Protein AF-W2IAN7-F1 (afdb_monomer)

Mean predicted aligned error: 10.85 Å

Sequence (87 aa):
MDLEGLWDATVGEGGVRTASLRVTRMNRDLWRLNTLRYHAMIVNEELRGLDGPTYPYALWNGLFAVPELVLHDRQDEYGWYAYVLSS

Radius of gyration: 19.04 Å; Cα contacts (8 Å, |Δi|>4): 30; chains: 1; bounding box: 52×19×48 Å

Organism: Phytophthora nicotianae (NCBI:txid4792)

Solvent-accessible surface area (backbone atoms only — not comparable to full-atom values): 4962 Å² total; per-residue (Å²): 135,66,67,65,64,52,49,52,74,73,41,39,79,67,36,53,54,51,49,51,52,51,53,52,49,53,52,52,51,50,51,53,52,35,51,53,54,51,48,53,51,70,70,30,64,71,52,68,66,38,68,76,69,52,30,63,51,51,54,57,51,44,68,62,49,41,53,54,53,57,46,60,79,33,40,87,72,47,48,58,54,54,52,64,75,74,106

Structure (mmCIF, N/CA/C/O backbone):
data_AF-W2IAN7-F1
#
_entry.id   AF-W2IAN7-F1
#
loop_
_atom_site.group_PDB
_atom_site.id
_atom_site.type_symbol
_atom_site.label_atom_id
_atom_site.label_alt_id
_atom_site.label_comp_id
_atom_site.label_asym_id
_atom_site.label_entity_id
_atom_site.label_seq_id
_atom_site.pdbx_PDB_ins_code
_atom_site.Cartn_x
_atom_site.Cartn_y
_atom_site.Cartn_z
_atom_site.occupancy
_atom_site.B_iso_or_equiv
_atom_site.auth_seq_id
_atom_site.auth_comp_id
_atom_site.auth_asym_id
_atom_site.auth_atom_id
_atom_site.pdbx_PDB_model_num
ATOM 1 N N . MET A 1 1 ? 41.234 1.407 -19.847 1.00 47.25 1 MET A N 1
ATOM 2 C CA . MET A 1 1 ? 39.932 0.983 -20.393 1.00 47.25 1 MET A CA 1
ATOM 3 C C . MET A 1 1 ? 38.973 2.103 -20.062 1.00 47.25 1 MET A C 1
ATOM 5 O O . MET A 1 1 ? 38.865 2.435 -18.891 1.00 47.25 1 MET A O 1
ATOM 9 N N . ASP A 1 2 ? 38.455 2.774 -21.084 1.00 51.91 2 ASP A N 1
ATOM 10 C CA . ASP A 1 2 ? 37.604 3.953 -20.932 1.00 51.91 2 ASP A CA 1
ATOM 11 C C . ASP A 1 2 ? 36.159 3.506 -20.670 1.00 51.91 2 ASP A C 1
ATOM 13 O O . ASP A 1 2 ? 35.594 2.746 -21.458 1.00 51.91 2 ASP A O 1
ATOM 17 N N . LEU A 1 3 ? 35.614 3.884 -19.513 1.00 49.38 3 LEU A N 1
ATOM 18 C CA . LEU A 1 3 ? 34.286 3.453 -19.057 1.00 49.38 3 LEU A CA 1
ATOM 19 C C . LEU A 1 3 ? 33.166 4.197 -19.797 1.00 49.38 3 LEU A C 1
ATOM 21 O O . LEU A 1 3 ? 32.101 3.621 -20.014 1.00 49.38 3 LEU A O 1
ATOM 25 N N . GLU A 1 4 ? 33.441 5.419 -20.255 1.00 50.22 4 GLU A N 1
ATOM 26 C CA . GLU A 1 4 ? 32.535 6.232 -21.075 1.00 50.22 4 GLU A CA 1
ATOM 27 C C . GLU A 1 4 ? 32.305 5.573 -22.443 1.00 50.22 4 GLU A C 1
ATOM 29 O O . GLU A 1 4 ? 31.163 5.351 -22.846 1.00 50.22 4 GLU A O 1
ATOM 34 N N . GLY A 1 5 ? 33.376 5.120 -23.110 1.00 52.31 5 GLY A N 1
ATOM 35 C CA . GLY A 1 5 ? 33.271 4.403 -24.384 1.00 52.31 5 GLY A CA 1
ATOM 36 C C . GLY A 1 5 ? 32.531 3.056 -24.313 1.00 52.31 5 GLY A C 1
ATOM 37 O O . GLY A 1 5 ? 31.920 2.643 -25.298 1.00 52.31 5 GLY A O 1
ATOM 38 N N . LEU A 1 6 ? 32.541 2.368 -23.161 1.00 49.81 6 LEU A N 1
ATOM 39 C CA . LEU A 1 6 ? 31.762 1.136 -22.954 1.00 49.81 6 LEU A CA 1
ATOM 40 C C . LEU A 1 6 ? 30.271 1.448 -22.739 1.00 49.81 6 LEU A C 1
ATOM 42 O O . LEU A 1 6 ? 29.408 0.727 -23.242 1.00 49.81 6 LEU A O 1
ATOM 46 N N . TRP A 1 7 ? 29.966 2.523 -22.014 1.00 55.94 7 TRP A N 1
ATOM 47 C CA . TRP A 1 7 ? 28.603 2.974 -21.738 1.00 55.94 7 TRP A CA 1
ATOM 48 C C . TRP A 1 7 ? 27.886 3.452 -23.009 1.00 55.94 7 TRP A C 1
ATOM 50 O O . TRP A 1 7 ? 26.775 2.996 -23.302 1.00 55.94 7 TRP A O 1
ATOM 60 N N . ASP A 1 8 ? 28.562 4.260 -23.831 1.00 54.94 8 ASP A N 1
ATOM 61 C CA . ASP A 1 8 ? 28.034 4.735 -25.116 1.00 54.94 8 ASP A CA 1
ATOM 62 C C . ASP A 1 8 ? 27.806 3.591 -26.116 1.00 54.94 8 ASP A C 1
ATOM 64 O O . ASP A 1 8 ? 26.782 3.562 -26.801 1.00 54.94 8 ASP A O 1
ATOM 68 N N . ALA A 1 9 ? 28.705 2.599 -26.153 1.00 56.81 9 ALA A N 1
ATOM 69 C CA . ALA A 1 9 ? 28.581 1.432 -27.030 1.00 56.81 9 ALA A CA 1
ATOM 70 C C . ALA A 1 9 ? 27.449 0.470 -26.626 1.00 56.81 9 ALA A C 1
ATOM 72 O O . ALA A 1 9 ? 26.960 -0.289 -27.465 1.00 56.81 9 ALA A O 1
ATOM 73 N N . THR A 1 10 ? 27.036 0.483 -25.355 1.00 54.34 10 THR A N 1
ATOM 74 C CA . THR A 1 10 ? 26.052 -0.474 -24.820 1.00 54.34 10 THR A CA 1
ATOM 75 C C . THR A 1 10 ? 24.645 0.118 -24.736 1.00 54.34 10 THR A C 1
ATOM 77 O O . THR A 1 10 ? 23.665 -0.624 -24.817 1.00 54.34 10 THR A O 1
ATOM 80 N N . VAL A 1 11 ? 24.517 1.439 -24.568 1.00 57.88 11 VAL A N 1
ATOM 81 C CA . VAL A 1 11 ? 23.240 2.058 -24.184 1.00 57.88 11 VAL A CA 1
ATOM 82 C C . VAL A 1 11 ? 22.797 3.147 -25.168 1.00 57.88 11 VAL A C 1
ATOM 84 O O . VAL A 1 11 ? 21.637 3.138 -25.581 1.00 57.88 11 VAL A O 1
ATOM 87 N N . GLY A 1 12 ? 23.683 4.052 -25.599 1.00 56.25 12 GLY A N 1
ATOM 88 C CA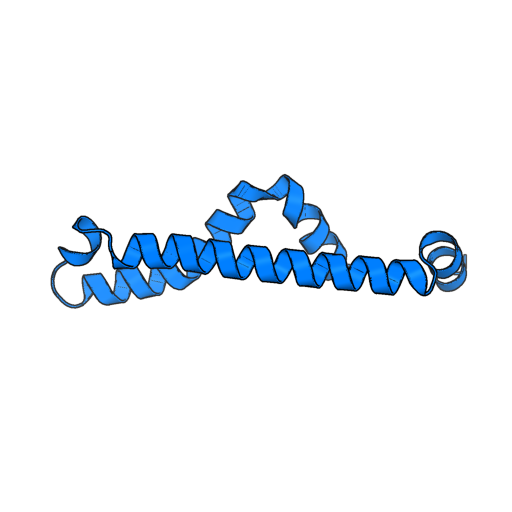 . GLY A 1 12 ? 23.331 5.231 -26.407 1.00 56.25 12 GLY A CA 1
ATOM 89 C C . GLY A 1 12 ? 22.249 6.135 -25.772 1.00 56.25 12 GLY A C 1
ATOM 90 O O . GLY A 1 12 ? 21.533 5.749 -24.843 1.00 56.25 12 GLY A O 1
ATOM 91 N N . GLU A 1 13 ? 22.047 7.352 -26.290 1.00 56.19 13 GLU A N 1
ATOM 92 C CA . GLU A 1 13 ? 20.986 8.259 -25.790 1.00 56.19 13 GLU A CA 1
ATOM 93 C C . GLU A 1 13 ? 19.582 7.613 -25.810 1.00 56.19 13 GLU A C 1
ATOM 95 O O . GLU A 1 13 ? 18.723 7.896 -24.966 1.00 56.19 13 GLU A O 1
ATOM 100 N N . GLY A 1 14 ? 19.353 6.692 -26.753 1.00 59.50 14 GLY A N 1
ATOM 101 C CA . GLY A 1 14 ? 18.139 5.882 -26.828 1.00 59.50 14 GLY A CA 1
ATOM 102 C C . GLY A 1 14 ? 17.971 4.944 -25.631 1.00 59.50 14 GLY A C 1
ATOM 103 O O . GLY A 1 14 ? 16.880 4.866 -25.062 1.00 59.50 14 GLY A O 1
ATOM 104 N N . GLY A 1 15 ? 19.027 4.263 -25.188 1.00 57.16 15 GLY A N 1
ATOM 105 C CA . GLY A 1 15 ? 18.965 3.344 -24.053 1.00 57.16 15 GLY A CA 1
ATOM 106 C C . GLY A 1 15 ? 18.788 4.058 -22.715 1.00 57.16 15 GLY A C 1
ATOM 107 O O . GLY A 1 15 ? 18.050 3.552 -21.873 1.00 57.16 15 GLY A O 1
ATOM 108 N N . VAL A 1 16 ? 19.325 5.272 -22.543 1.00 59.62 16 VAL A N 1
ATOM 109 C CA . VAL A 1 16 ? 19.099 6.088 -21.331 1.00 59.62 16 VAL A CA 1
ATOM 110 C C . VAL A 1 16 ? 17.626 6.482 -21.205 1.00 59.62 16 VAL A C 1
ATOM 112 O O . VAL A 1 16 ? 17.022 6.334 -20.139 1.00 59.62 16 VAL A O 1
ATOM 115 N N . ARG A 1 17 ? 16.991 6.911 -22.306 1.00 61.91 17 ARG A N 1
ATOM 116 C CA . ARG A 1 17 ? 15.544 7.205 -22.323 1.00 61.91 17 ARG A CA 1
ATOM 117 C C . ARG A 1 17 ? 14.713 5.953 -22.056 1.00 61.91 17 ARG A C 1
ATOM 119 O O . ARG A 1 17 ? 13.715 6.022 -21.342 1.00 61.91 17 ARG A O 1
ATOM 126 N N . THR A 1 18 ? 15.141 4.808 -22.577 1.00 68.31 18 THR A N 1
ATOM 127 C CA . THR A 1 18 ? 14.443 3.528 -22.389 1.00 68.31 18 THR A CA 1
ATOM 128 C C . THR A 1 18 ? 14.555 3.037 -20.940 1.00 68.31 18 THR A C 1
ATOM 130 O O . THR A 1 18 ? 13.555 2.624 -20.351 1.00 68.31 18 THR A O 1
ATOM 133 N N . ALA A 1 19 ? 15.735 3.159 -20.325 1.00 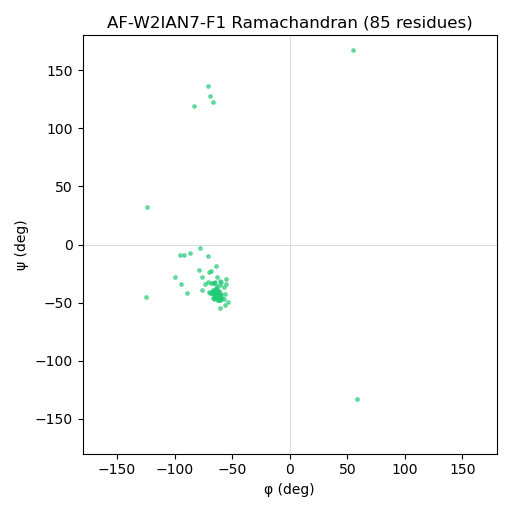66.50 19 ALA A N 1
ATOM 134 C CA . ALA A 1 19 ? 15.967 2.862 -18.914 1.00 66.50 19 ALA A CA 1
ATOM 135 C C . ALA A 1 19 ? 15.168 3.802 -17.996 1.00 66.50 19 ALA A C 1
ATOM 137 O O . ALA A 1 19 ? 14.480 3.334 -17.092 1.00 66.50 19 ALA A O 1
ATOM 138 N N . SER A 1 20 ? 15.163 5.108 -18.275 1.00 74.06 20 SER A N 1
ATOM 139 C CA . SER A 1 20 ? 14.382 6.101 -17.524 1.00 74.06 20 SER A CA 1
ATOM 140 C C . SER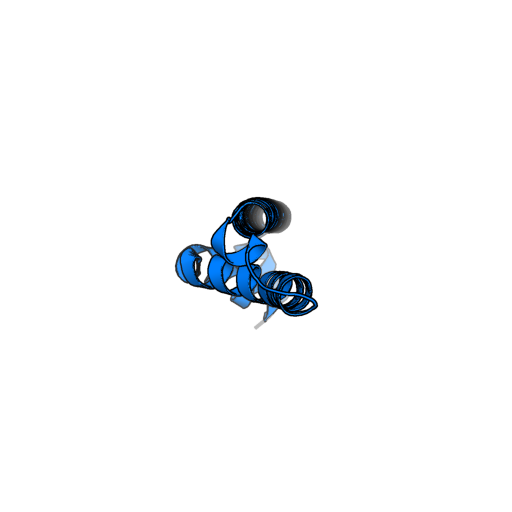 A 1 20 ? 12.868 5.842 -17.593 1.00 74.06 20 SER A C 1
ATOM 142 O O . SER A 1 20 ? 12.169 5.877 -16.574 1.00 74.06 20 SER A O 1
ATOM 144 N N . LEU A 1 21 ? 12.342 5.488 -18.772 1.00 77.44 21 LEU A N 1
ATOM 145 C CA . LEU A 1 21 ? 10.938 5.095 -18.934 1.00 77.44 21 LEU A CA 1
ATOM 146 C C . LEU A 1 21 ? 10.610 3.803 -18.178 1.00 77.44 21 LEU A C 1
ATOM 148 O O . LEU A 1 21 ? 9.547 3.707 -17.560 1.00 77.44 21 LEU A O 1
ATOM 152 N N . ARG A 1 22 ? 11.524 2.827 -18.188 1.00 75.69 22 ARG A N 1
ATOM 153 C CA . ARG A 1 22 ? 11.379 1.579 -17.430 1.00 75.69 22 ARG A CA 1
ATOM 154 C C . ARG A 1 22 ? 11.326 1.852 -15.927 1.00 75.69 22 ARG A C 1
ATOM 156 O O . ARG A 1 22 ? 10.391 1.404 -15.273 1.00 75.69 22 ARG A O 1
ATOM 163 N N . VAL A 1 23 ? 12.249 2.658 -15.410 1.00 75.44 23 VAL A N 1
ATOM 164 C CA . VAL A 1 23 ? 12.295 3.095 -14.005 1.00 75.44 23 VAL A CA 1
ATOM 165 C C . VAL A 1 23 ? 11.009 3.830 -13.611 1.00 75.44 23 VAL A C 1
ATOM 167 O O . VAL A 1 23 ? 10.391 3.517 -12.595 1.00 75.44 23 VAL A O 1
ATOM 170 N N . THR A 1 24 ? 10.542 4.755 -14.453 1.00 78.44 24 THR A N 1
ATOM 171 C CA . THR A 1 24 ? 9.296 5.505 -14.223 1.00 78.44 24 THR A CA 1
ATOM 172 C C . THR A 1 24 ? 8.076 4.585 -14.168 1.00 78.44 24 THR A C 1
ATOM 174 O O . THR A 1 24 ? 7.197 4.759 -13.321 1.00 78.44 24 THR A O 1
ATOM 177 N N . ARG A 1 25 ? 8.017 3.586 -15.055 1.00 82.19 25 ARG A N 1
ATOM 178 C CA . ARG A 1 25 ? 6.947 2.584 -15.069 1.00 82.19 25 ARG A CA 1
ATOM 179 C C . ARG A 1 25 ? 6.979 1.714 -13.813 1.00 82.19 25 ARG A C 1
ATOM 181 O O . ARG A 1 25 ? 5.948 1.557 -13.171 1.00 82.19 25 ARG A O 1
ATOM 188 N N . MET A 1 26 ? 8.157 1.232 -13.430 1.00 79.75 26 MET A N 1
ATOM 189 C CA . MET A 1 26 ? 8.351 0.417 -12.230 1.00 79.75 26 MET A CA 1
ATOM 190 C C . MET A 1 26 ? 7.979 1.183 -10.954 1.00 79.75 26 MET A C 1
ATOM 192 O O . MET A 1 26 ? 7.297 0.629 -10.095 1.00 79.75 26 MET A O 1
ATOM 196 N N . ASN A 1 27 ? 8.323 2.469 -10.849 1.00 81.94 27 ASN A N 1
ATOM 197 C CA . ASN A 1 27 ? 7.882 3.308 -9.729 1.00 81.94 27 ASN A C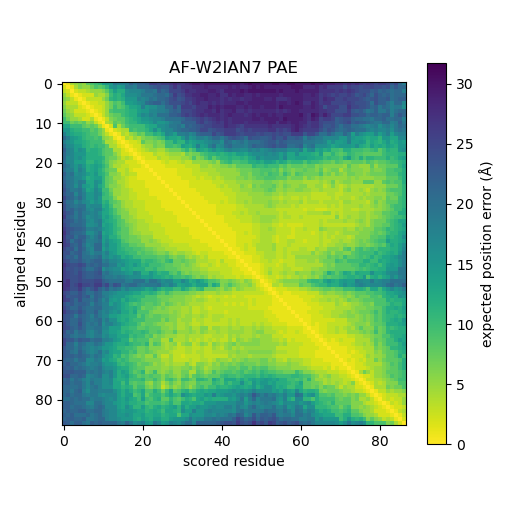A 1
ATOM 198 C C . ASN A 1 27 ? 6.366 3.495 -9.702 1.00 81.94 27 ASN A C 1
ATOM 200 O O . ASN A 1 27 ? 5.753 3.411 -8.641 1.00 81.94 27 ASN A O 1
ATOM 204 N N . ARG A 1 28 ? 5.742 3.738 -10.859 1.00 85.69 28 ARG A N 1
ATOM 205 C CA . ARG A 1 28 ? 4.282 3.864 -10.948 1.00 85.69 28 ARG A CA 1
ATOM 206 C C . ARG A 1 28 ? 3.583 2.580 -10.497 1.00 85.69 28 ARG A C 1
ATOM 208 O O . ARG A 1 28 ? 2.601 2.656 -9.760 1.00 85.69 28 ARG A O 1
ATOM 215 N N . ASP A 1 29 ? 4.089 1.428 -10.923 1.00 86.94 29 ASP A N 1
ATOM 216 C CA . ASP A 1 29 ? 3.528 0.129 -10.555 1.00 86.94 29 ASP A CA 1
ATOM 217 C C . ASP A 1 29 ? 3.718 -0.163 -9.056 1.00 86.94 29 ASP A C 1
ATOM 219 O O . ASP A 1 29 ? 2.758 -0.574 -8.403 1.00 86.94 29 ASP A O 1
ATOM 223 N N . LEU A 1 30 ? 4.880 0.167 -8.478 1.00 85.94 30 LEU A N 1
ATOM 224 C CA . LEU A 1 30 ? 5.132 0.115 -7.028 1.00 85.94 30 LEU A CA 1
ATOM 225 C C . LEU A 1 30 ? 4.124 0.955 -6.246 1.00 85.94 30 LEU A C 1
ATOM 227 O O . LEU A 1 30 ? 3.485 0.456 -5.322 1.00 85.94 30 LEU A O 1
ATOM 231 N N . TRP A 1 31 ? 3.953 2.221 -6.636 1.00 86.69 31 TRP A N 1
ATOM 232 C CA . TRP A 1 31 ? 2.996 3.123 -6.000 1.00 86.69 31 TRP A CA 1
ATOM 233 C C . TRP A 1 31 ? 1.582 2.553 -6.045 1.00 86.69 31 TRP A C 1
ATOM 235 O O . TRP A 1 31 ? 0.911 2.500 -5.019 1.00 86.69 31 TRP A O 1
ATOM 245 N N . ARG A 1 32 ? 1.150 2.053 -7.207 1.00 90.19 32 ARG A N 1
ATOM 246 C CA . ARG A 1 32 ? -0.174 1.445 -7.368 1.00 90.19 32 ARG A CA 1
ATOM 247 C C . ARG A 1 32 ? -0.362 0.222 -6.466 1.00 90.19 32 ARG A C 1
ATOM 249 O O . ARG A 1 32 ? -1.404 0.102 -5.824 1.00 90.19 32 ARG A O 1
ATOM 256 N N . LEU A 1 33 ? 0.616 -0.682 -6.421 1.00 88.69 33 LEU A N 1
ATOM 257 C CA . LEU A 1 33 ? 0.559 -1.898 -5.604 1.00 88.69 33 LEU A CA 1
ATOM 258 C C . LEU A 1 33 ? 0.555 -1.572 -4.108 1.00 88.69 33 LEU A C 1
ATOM 260 O O . LEU A 1 33 ? -0.261 -2.128 -3.371 1.00 88.69 33 LEU A O 1
ATOM 264 N N . ASN A 1 34 ? 1.385 -0.619 -3.680 1.00 85.56 34 ASN A N 1
ATOM 265 C CA . ASN A 1 34 ? 1.399 -0.125 -2.306 1.00 85.56 34 ASN A CA 1
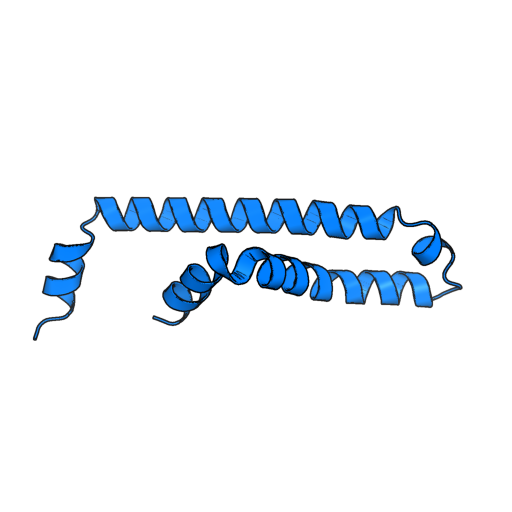ATOM 266 C C . ASN A 1 34 ? 0.050 0.480 -1.916 1.00 85.56 34 ASN A C 1
ATOM 268 O O . ASN A 1 34 ? -0.488 0.137 -0.867 1.00 85.56 34 ASN A O 1
ATOM 272 N N . THR A 1 35 ? -0.545 1.317 -2.772 1.00 88.44 35 THR A N 1
ATOM 273 C CA . THR A 1 35 ? -1.874 1.886 -2.514 1.00 88.44 35 THR A CA 1
ATOM 274 C C . THR A 1 35 ? -2.940 0.800 -2.375 1.00 88.44 35 THR A C 1
ATOM 276 O O . THR A 1 35 ? -3.758 0.880 -1.464 1.00 88.44 35 THR A O 1
ATOM 279 N N . LEU A 1 36 ? -2.928 -0.233 -3.225 1.00 91.12 36 LEU A N 1
ATOM 280 C CA . LEU A 1 36 ? -3.895 -1.335 -3.142 1.00 91.12 36 LEU A CA 1
ATOM 281 C C . LEU A 1 36 ? -3.754 -2.132 -1.840 1.00 91.12 36 LEU A C 1
ATOM 283 O O . LEU A 1 36 ? -4.757 -2.395 -1.177 1.00 91.12 36 LEU A O 1
ATOM 287 N N . ARG A 1 37 ? -2.525 -2.487 -1.449 1.00 86.56 37 ARG A N 1
ATOM 288 C CA . ARG A 1 37 ? -2.262 -3.229 -0.205 1.00 86.56 37 ARG A CA 1
ATOM 289 C C . ARG A 1 37 ? -2.585 -2.404 1.036 1.00 86.56 37 ARG A C 1
ATOM 291 O O . ARG A 1 37 ? -3.209 -2.913 1.961 1.00 86.56 37 ARG A O 1
ATOM 298 N N . TYR A 1 38 ? -2.224 -1.125 1.031 1.00 86.50 38 TYR A N 1
ATOM 299 C CA . TYR A 1 38 ? -2.539 -0.221 2.131 1.00 86.50 38 TYR A CA 1
ATOM 300 C C . TYR A 1 38 ? -4.051 0.020 2.248 1.00 86.50 38 TYR A C 1
ATOM 302 O O . TYR A 1 38 ? -4.606 -0.009 3.342 1.00 86.50 38 TYR A O 1
ATOM 310 N N . HIS A 1 39 ? -4.755 0.161 1.121 1.00 89.06 39 HIS A N 1
ATOM 311 C CA . HIS A 1 39 ? -6.214 0.242 1.115 1.00 89.06 39 HIS A CA 1
ATOM 312 C C . HIS A 1 39 ? -6.860 -1.038 1.659 1.00 89.06 39 HIS A C 1
ATOM 314 O O . HIS A 1 39 ? -7.773 -0.949 2.475 1.00 89.06 39 HIS A O 1
ATOM 320 N N . ALA A 1 40 ? -6.372 -2.219 1.260 1.00 88.94 40 ALA A N 1
ATOM 321 C CA . ALA A 1 40 ? -6.847 -3.500 1.790 1.00 88.94 40 ALA A CA 1
ATOM 322 C C . ALA A 1 40 ? -6.702 -3.580 3.319 1.00 88.94 40 ALA A C 1
ATOM 324 O O . ALA A 1 40 ? -7.582 -4.097 3.998 1.00 88.94 40 ALA A O 1
ATOM 325 N N . MET A 1 41 ? -5.627 -3.007 3.857 1.00 87.38 41 MET A N 1
ATOM 326 C CA . MET A 1 41 ? -5.383 -2.913 5.291 1.00 87.38 41 MET A CA 1
ATOM 327 C C . MET A 1 41 ? -6.336 -1.931 5.995 1.00 87.38 41 MET A C 1
ATOM 329 O O . MET A 1 41 ? -6.855 -2.248 7.059 1.00 87.38 41 MET A O 1
ATOM 333 N N . ILE A 1 42 ? -6.628 -0.773 5.389 1.00 87.12 42 ILE A N 1
ATOM 334 C CA . ILE A 1 42 ? -7.601 0.204 5.920 1.00 87.12 42 ILE A CA 1
ATOM 335 C C . ILE A 1 42 ? -9.009 -0.397 6.013 1.00 87.12 42 ILE A C 1
ATOM 337 O O . ILE A 1 42 ? -9.738 -0.118 6.963 1.00 87.12 42 ILE A O 1
ATOM 341 N N . VAL A 1 43 ? -9.421 -1.186 5.017 1.00 89.38 43 VAL A N 1
ATOM 342 C CA . VAL A 1 43 ? -10.773 -1.770 4.981 1.00 89.38 43 VAL A CA 1
ATOM 343 C C . VAL A 1 43 ? -10.885 -3.091 5.742 1.00 89.38 43 VAL A C 1
ATOM 345 O O . VAL A 1 43 ? -11.999 -3.581 5.906 1.00 89.38 43 VAL A O 1
ATOM 348 N N . ASN A 1 44 ? -9.772 -3.656 6.216 1.00 88.62 44 ASN A N 1
ATOM 349 C CA . ASN A 1 44 ? -9.751 -4.919 6.946 1.00 88.62 44 ASN A CA 1
ATOM 350 C C . ASN A 1 44 ? -10.470 -4.784 8.303 1.00 88.62 44 ASN A C 1
ATOM 352 O O . ASN A 1 44 ? -10.122 -3.941 9.129 1.00 88.62 44 ASN A O 1
ATOM 356 N N . GLU A 1 45 ? -11.484 -5.621 8.523 1.00 87.62 45 GLU A N 1
ATOM 357 C CA . GLU A 1 45 ? -12.341 -5.555 9.712 1.00 87.62 45 GLU A CA 1
ATOM 358 C C . GLU A 1 45 ? -11.610 -5.931 11.008 1.00 87.62 45 GLU A C 1
ATOM 360 O O . GLU A 1 45 ? -11.880 -5.324 12.040 1.00 87.62 45 GLU A O 1
ATOM 365 N N . GLU A 1 46 ? -10.643 -6.853 10.963 1.00 86.75 46 GLU A N 1
ATOM 366 C CA . GLU A 1 46 ? -9.843 -7.240 12.135 1.00 86.75 46 GLU A CA 1
ATOM 367 C C . GLU A 1 46 ? -8.963 -6.081 12.611 1.00 86.75 46 GLU A C 1
ATOM 369 O O . GLU A 1 46 ? -8.916 -5.773 13.800 1.00 86.75 46 GLU A O 1
ATOM 374 N N . LEU A 1 47 ? -8.319 -5.381 11.673 1.00 84.56 47 LEU A N 1
ATOM 375 C CA . LEU A 1 47 ? -7.541 -4.176 11.952 1.00 84.56 47 LEU A CA 1
ATOM 376 C C . LEU A 1 47 ? -8.427 -3.058 12.496 1.00 84.56 47 LEU A C 1
ATOM 378 O O . LEU A 1 47 ? -8.059 -2.407 13.469 1.00 84.56 47 LEU A O 1
ATOM 382 N N . ARG A 1 48 ? -9.610 -2.847 11.913 1.00 84.38 48 ARG A N 1
ATOM 383 C CA . ARG A 1 48 ? -10.569 -1.837 12.394 1.00 84.38 48 ARG A CA 1
ATOM 384 C C . ARG A 1 48 ? -11.174 -2.183 13.754 1.00 84.38 48 ARG A C 1
ATOM 386 O O . ARG A 1 48 ? -11.630 -1.276 14.443 1.00 84.38 48 ARG A O 1
ATOM 393 N N . GLY A 1 49 ? -11.177 -3.461 14.123 1.00 86.38 49 GLY A N 1
ATOM 394 C CA . GLY A 1 49 ? -11.577 -3.949 15.439 1.00 86.38 49 GLY A CA 1
ATOM 395 C C . GLY A 1 49 ? -10.511 -3.770 16.523 1.00 86.38 49 GLY A C 1
ATOM 396 O O . GLY A 1 49 ? -10.777 -4.101 17.674 1.00 86.38 49 GLY A O 1
ATOM 397 N N . LEU A 1 50 ? -9.317 -3.264 16.189 1.00 89.19 50 LEU A N 1
ATOM 398 C CA . LEU A 1 50 ? -8.272 -3.001 17.177 1.00 89.19 50 LEU A CA 1
ATOM 399 C C . LEU A 1 50 ? -8.660 -1.839 18.096 1.00 89.19 50 LEU A C 1
ATOM 401 O O . LEU A 1 50 ? -8.947 -0.729 17.645 1.00 89.19 50 LEU A O 1
ATOM 405 N N . ASP A 1 51 ? -8.578 -2.082 19.401 1.00 80.94 51 ASP A N 1
ATOM 406 C CA . ASP A 1 51 ? -8.954 -1.099 20.410 1.00 80.94 51 ASP A CA 1
ATOM 407 C C . ASP A 1 51 ? -7.969 0.076 20.510 1.00 80.94 51 ASP A C 1
ATOM 409 O O . ASP A 1 51 ? -6.740 -0.076 20.581 1.00 80.94 51 ASP A O 1
ATOM 413 N N . GLY A 1 52 ? -8.546 1.276 20.602 1.00 81.50 52 GLY A N 1
ATOM 414 C CA . GLY A 1 52 ? -7.853 2.504 20.976 1.00 81.50 52 GLY A CA 1
ATOM 415 C C . GLY A 1 52 ? -6.678 2.863 20.050 1.00 81.50 52 GLY A C 1
ATOM 416 O O . GLY A 1 52 ? -6.830 2.863 18.828 1.00 81.50 52 GLY A O 1
ATOM 417 N N . PRO A 1 53 ? -5.497 3.219 20.593 1.00 85.06 53 PRO A N 1
ATOM 418 C CA . PRO A 1 53 ? -4.360 3.673 19.789 1.00 85.06 53 PRO A CA 1
ATOM 419 C C . PRO A 1 53 ? -3.716 2.550 18.960 1.00 85.06 53 PRO A C 1
ATOM 421 O O . PRO A 1 53 ? -2.899 2.825 18.085 1.00 85.06 53 PRO A O 1
ATOM 424 N N . THR A 1 54 ? -4.084 1.290 19.190 1.00 87.31 54 THR A N 1
ATOM 425 C CA . THR A 1 54 ? -3.511 0.139 18.483 1.00 87.31 54 THR A CA 1
ATOM 426 C C . THR A 1 54 ? -3.812 0.183 16.985 1.00 87.31 54 THR A C 1
ATOM 428 O O . THR A 1 54 ? -2.932 -0.108 16.179 1.00 87.31 54 THR A O 1
ATOM 431 N N . TYR A 1 55 ? -5.011 0.626 16.595 1.00 83.44 55 TYR A N 1
ATOM 432 C CA . TYR A 1 55 ? -5.392 0.794 15.190 1.00 83.44 55 TYR A CA 1
ATOM 433 C C . TYR A 1 55 ? -4.501 1.793 14.422 1.00 83.44 55 TYR A C 1
ATOM 435 O O . TYR A 1 55 ? -3.917 1.406 13.405 1.00 83.44 55 TYR A O 1
ATOM 443 N N . PRO A 1 56 ? -4.321 3.054 14.871 1.00 86.56 56 PRO A N 1
ATOM 444 C CA . PRO A 1 56 ? -3.438 3.993 14.184 1.00 86.56 56 PRO A CA 1
ATOM 445 C C . PRO A 1 56 ? -1.966 3.559 14.211 1.00 86.56 56 PRO A C 1
ATOM 447 O O . PRO A 1 56 ? -1.265 3.799 13.231 1.00 86.56 56 PRO A O 1
ATOM 450 N N . TYR A 1 57 ? -1.497 2.871 15.262 1.00 86.81 57 TYR A N 1
ATOM 451 C CA . TYR A 1 57 ? -0.152 2.280 15.259 1.00 86.81 57 TYR A CA 1
ATOM 452 C C . TYR A 1 57 ? -0.012 1.157 14.229 1.00 86.81 57 TYR A C 1
ATOM 454 O O . TYR A 1 57 ? 0.991 1.103 13.520 1.00 86.81 57 TYR A O 1
ATOM 462 N N . ALA A 1 58 ? -1.010 0.280 14.105 1.00 86.69 58 ALA A N 1
ATOM 463 C CA . ALA A 1 58 ? -1.012 -0.765 13.092 1.00 86.69 58 ALA A CA 1
ATOM 464 C C . ALA A 1 58 ? -0.977 -0.156 11.684 1.00 86.69 58 ALA A C 1
ATOM 466 O O . ALA A 1 58 ? -0.114 -0.535 10.897 1.00 86.69 58 ALA A O 1
ATOM 467 N N . LEU A 1 59 ? -1.824 0.846 11.406 1.00 87.31 59 LEU A N 1
ATOM 468 C CA . LEU A 1 59 ? -1.808 1.634 10.163 1.00 87.31 59 LEU A CA 1
ATOM 469 C C . LEU A 1 59 ? -0.439 2.243 9.869 1.00 87.31 59 LEU A C 1
ATOM 471 O O . LEU A 1 59 ? 0.086 2.078 8.768 1.00 87.31 59 LEU A O 1
ATOM 475 N N . TRP A 1 60 ? 0.159 2.897 10.863 1.00 87.25 60 TRP A N 1
ATOM 476 C CA . TRP A 1 60 ? 1.470 3.519 10.723 1.00 87.25 60 TRP A CA 1
ATOM 477 C C . TRP A 1 60 ? 2.563 2.502 10.381 1.00 87.25 60 TRP A C 1
ATOM 479 O O . TRP A 1 60 ? 3.362 2.735 9.479 1.00 87.25 60 TRP A O 1
ATOM 489 N N . ASN A 1 61 ? 2.567 1.340 11.037 1.00 86.56 61 ASN A N 1
ATOM 490 C CA . ASN A 1 61 ? 3.518 0.269 10.735 1.00 86.56 61 ASN A CA 1
ATOM 491 C C . ASN A 1 61 ? 3.281 -0.334 9.342 1.00 86.56 61 ASN A C 1
ATOM 493 O O . ASN A 1 61 ? 4.231 -0.586 8.601 1.00 86.56 61 ASN A O 1
ATOM 497 N N . GLY A 1 62 ? 2.018 -0.507 8.946 1.00 85.12 62 GLY A N 1
ATOM 498 C CA . GLY A 1 62 ? 1.659 -0.996 7.617 1.00 85.12 62 GLY A CA 1
ATOM 499 C C . GLY A 1 62 ? 2.148 -0.099 6.485 1.00 85.12 62 GLY A C 1
ATOM 500 O O . GLY A 1 62 ? 2.511 -0.605 5.427 1.00 85.12 62 GLY A O 1
ATOM 501 N N . LEU A 1 63 ? 2.240 1.215 6.710 1.00 82.69 63 LEU A N 1
ATOM 502 C CA . LEU A 1 63 ? 2.770 2.159 5.723 1.00 82.69 63 LEU A CA 1
ATOM 503 C C . LEU A 1 63 ? 4.221 1.834 5.323 1.00 82.69 63 LEU A C 1
ATOM 505 O O . LEU A 1 63 ? 4.593 2.054 4.173 1.00 82.69 63 LEU A O 1
ATOM 509 N N . PHE A 1 64 ? 5.016 1.282 6.245 1.00 78.88 64 PHE A N 1
ATOM 510 C CA . PHE A 1 64 ? 6.410 0.892 6.003 1.00 78.88 64 PHE A CA 1
ATOM 511 C C . PHE A 1 64 ? 6.566 -0.584 5.617 1.00 78.88 64 PHE A C 1
ATOM 513 O O . PHE A 1 64 ? 7.405 -0.903 4.778 1.00 78.88 64 PHE A O 1
ATOM 520 N N . ALA A 1 65 ? 5.728 -1.472 6.158 1.00 84.50 65 ALA A N 1
ATOM 521 C CA . ALA A 1 65 ? 5.774 -2.902 5.846 1.00 84.50 65 ALA A CA 1
ATOM 522 C C . ALA A 1 65 ? 5.223 -3.234 4.445 1.00 84.50 65 ALA A C 1
ATOM 524 O O . ALA A 1 65 ? 5.707 -4.146 3.777 1.00 84.50 65 ALA A O 1
ATOM 525 N N . VAL A 1 66 ? 4.215 -2.496 3.964 1.00 82.81 66 VAL A N 1
ATOM 526 C CA . VAL A 1 66 ? 3.601 -2.735 2.646 1.00 82.81 66 VAL A CA 1
ATOM 527 C C . VAL A 1 66 ? 4.604 -2.580 1.489 1.00 82.81 66 VAL A C 1
ATOM 529 O O . VAL A 1 66 ? 4.661 -3.491 0.660 1.00 82.81 66 VAL A O 1
ATOM 532 N N . PRO A 1 67 ? 5.419 -1.506 1.421 1.00 77.50 67 PRO A N 1
ATOM 533 C CA . PRO A 1 67 ? 6.483 -1.381 0.425 1.00 77.50 67 PRO A CA 1
ATOM 534 C C . PRO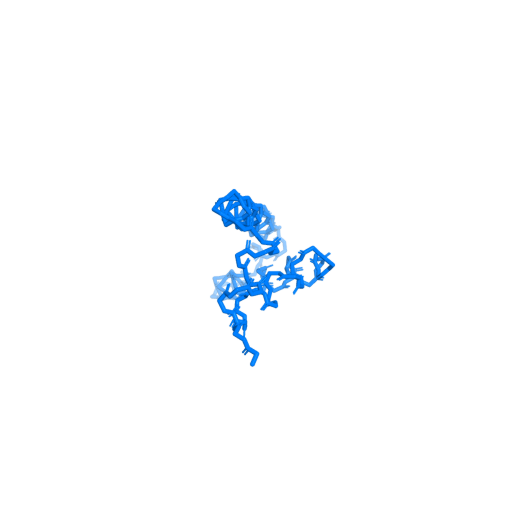 A 1 67 ? 7.481 -2.538 0.434 1.00 77.50 67 PRO A C 1
ATOM 536 O O . PRO A 1 67 ? 7.834 -3.036 -0.632 1.00 77.50 67 PRO A O 1
ATOM 539 N N . GLU A 1 68 ? 7.905 -2.991 1.615 1.00 81.62 68 GLU A N 1
ATOM 540 C CA . GLU A 1 68 ? 8.830 -4.118 1.753 1.00 81.62 68 GLU A CA 1
ATOM 541 C C . GLU A 1 68 ? 8.217 -5.414 1.205 1.00 81.62 68 GLU A C 1
ATOM 543 O O . GLU A 1 68 ? 8.845 -6.093 0.398 1.00 81.62 68 GLU A O 1
ATOM 548 N N . LEU A 1 69 ? 6.959 -5.711 1.549 1.00 82.12 69 LEU A N 1
ATOM 549 C CA . LEU A 1 69 ? 6.238 -6.883 1.039 1.00 82.12 69 LEU A CA 1
ATOM 550 C C . LEU A 1 69 ? 6.058 -6.844 -0.483 1.00 82.12 69 LEU A C 1
ATOM 552 O O . LEU A 1 69 ? 6.212 -7.859 -1.155 1.00 82.12 69 LEU A O 1
ATOM 556 N N . VAL A 1 70 ? 5.725 -5.680 -1.049 1.00 80.38 70 VAL A N 1
ATOM 557 C CA . VAL A 1 70 ? 5.581 -5.524 -2.506 1.00 80.38 70 VAL A CA 1
ATOM 558 C C . VAL A 1 70 ? 6.919 -5.713 -3.220 1.00 80.38 70 VAL A C 1
ATOM 560 O O . VAL A 1 70 ? 6.948 -6.327 -4.287 1.00 80.38 70 VAL A O 1
ATOM 563 N N . LEU A 1 71 ? 8.015 -5.212 -2.645 1.00 80.69 71 LEU A N 1
ATOM 564 C CA . LEU A 1 71 ? 9.360 -5.405 -3.187 1.00 80.69 71 LEU A CA 1
ATOM 565 C C . LEU A 1 71 ? 9.819 -6.860 -3.073 1.00 80.69 71 LEU A C 1
ATOM 567 O O . LEU A 1 71 ? 10.386 -7.384 -4.028 1.00 80.69 71 LEU A O 1
ATOM 571 N N . HIS A 1 72 ? 9.549 -7.514 -1.943 1.00 81.56 72 HIS A N 1
ATOM 572 C CA . HIS A 1 72 ? 9.881 -8.917 -1.721 1.00 81.56 72 HIS A CA 1
ATOM 573 C C . HIS A 1 72 ? 9.143 -9.837 -2.702 1.00 81.56 72 HIS A C 1
ATOM 575 O O . HIS A 1 72 ? 9.773 -10.643 -3.379 1.00 81.56 72 HIS A O 1
ATOM 581 N N . ASP A 1 73 ? 7.831 -9.647 -2.878 1.00 83.31 73 ASP A N 1
ATOM 582 C CA . ASP A 1 73 ? 7.014 -10.443 -3.809 1.00 83.31 73 ASP A CA 1
ATOM 583 C C . ASP A 1 73 ? 7.419 -10.279 -5.279 1.00 83.31 73 ASP A C 1
ATOM 585 O O . ASP A 1 73 ? 7.032 -11.077 -6.132 1.00 83.31 73 ASP A O 1
ATOM 589 N N . ARG A 1 74 ? 8.145 -9.206 -5.599 1.00 77.38 74 ARG A N 1
ATOM 590 C CA . ARG A 1 74 ? 8.589 -8.887 -6.956 1.00 77.38 74 ARG A CA 1
ATOM 591 C C . ARG A 1 74 ? 10.094 -8.718 -7.041 1.00 77.38 74 ARG A C 1
ATOM 593 O O . ARG A 1 74 ? 10.584 -7.937 -7.858 1.00 77.38 74 ARG A O 1
ATOM 600 N N . GLN A 1 75 ? 10.824 -9.461 -6.218 1.00 75.56 75 GLN A N 1
ATOM 601 C CA . GLN A 1 75 ? 12.280 -9.420 -6.175 1.00 75.56 75 GLN A CA 1
ATOM 602 C C . GLN A 1 75 ? 12.906 -9.698 -7.551 1.00 75.56 75 GLN A C 1
ATOM 604 O O . GLN A 1 75 ? 13.894 -9.064 -7.913 1.00 75.56 75 GLN A O 1
ATOM 609 N N . ASP A 1 76 ? 12.286 -10.557 -8.358 1.00 75.75 76 ASP A N 1
ATOM 610 C CA . ASP A 1 76 ? 12.720 -10.882 -9.722 1.00 75.75 76 ASP A CA 1
ATOM 611 C C . ASP A 1 76 ? 12.661 -9.661 -10.659 1.00 75.75 76 ASP A C 1
ATOM 613 O O . ASP A 1 76 ? 13.502 -9.478 -11.539 1.00 75.75 76 ASP A O 1
ATOM 617 N N . GLU A 1 77 ? 11.658 -8.803 -10.459 1.00 72.25 77 GLU A N 1
ATOM 618 C CA . GLU A 1 77 ? 11.376 -7.632 -11.290 1.00 72.25 77 GLU A CA 1
ATOM 619 C C . GLU A 1 77 ? 12.145 -6.402 -10.773 1.00 72.25 77 GLU A C 1
ATOM 621 O O . GLU A 1 77 ? 12.747 -5.668 -11.557 1.00 72.25 77 GLU A O 1
AT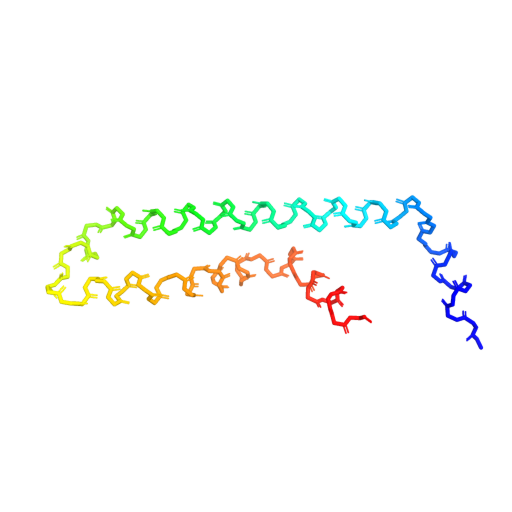OM 626 N N . TYR A 1 78 ? 12.192 -6.208 -9.450 1.00 67.75 78 TYR A N 1
ATOM 627 C CA . TYR A 1 78 ? 12.803 -5.052 -8.781 1.00 67.75 78 TYR A CA 1
ATOM 628 C C . TYR A 1 78 ? 14.250 -5.266 -8.315 1.00 67.75 78 TYR A C 1
ATOM 630 O O . TYR A 1 78 ? 14.922 -4.293 -7.980 1.00 67.75 78 TYR A O 1
ATOM 638 N N . GLY A 1 79 ? 14.793 -6.483 -8.360 1.00 69.19 79 GLY A N 1
ATOM 639 C CA . GLY A 1 79 ? 16.209 -6.740 -8.068 1.00 69.19 79 GLY A CA 1
ATOM 640 C C . GLY A 1 79 ? 17.148 -5.995 -9.024 1.00 69.19 79 GLY A C 1
ATOM 641 O O . GLY A 1 79 ? 18.170 -5.453 -8.608 1.00 69.19 79 GLY A O 1
ATOM 642 N N . TRP A 1 80 ? 16.746 -5.855 -10.294 1.00 66.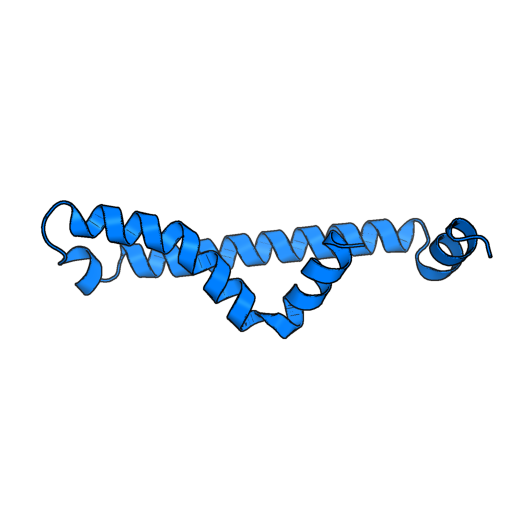69 80 TRP A N 1
ATOM 643 C CA . TRP A 1 80 ? 17.452 -5.021 -11.276 1.00 66.69 80 TRP A CA 1
ATOM 644 C C . TRP A 1 80 ? 17.406 -3.527 -10.920 1.00 66.69 80 TRP A C 1
ATOM 646 O O . TRP A 1 80 ? 18.359 -2.796 -11.168 1.00 66.69 80 TRP A O 1
ATOM 656 N N . TYR A 1 81 ? 16.316 -3.073 -10.301 1.00 64.19 81 TYR A N 1
ATOM 657 C CA . TYR A 1 81 ? 16.148 -1.687 -9.868 1.00 64.19 81 TYR A CA 1
ATOM 658 C C . TYR A 1 81 ? 17.124 -1.330 -8.734 1.00 64.19 81 TYR A C 1
ATOM 660 O O . TYR A 1 81 ? 17.744 -0.270 -8.769 1.00 64.19 81 TYR A O 1
ATOM 668 N N . ALA A 1 82 ? 17.322 -2.242 -7.774 1.00 62.06 82 ALA A N 1
ATOM 669 C CA . ALA A 1 82 ? 18.324 -2.089 -6.718 1.00 62.06 82 ALA A CA 1
ATOM 670 C C . ALA A 1 82 ? 19.752 -2.039 -7.284 1.00 62.06 82 ALA A C 1
ATOM 672 O O . ALA A 1 82 ? 20.526 -1.171 -6.894 1.00 62.06 82 ALA A O 1
ATOM 673 N N . TYR A 1 83 ? 20.066 -2.904 -8.255 1.00 61.50 83 TYR A N 1
ATOM 674 C CA . TYR A 1 83 ? 21.356 -2.903 -8.950 1.00 61.50 83 TYR A CA 1
ATOM 675 C C . TYR A 1 83 ? 21.634 -1.573 -9.671 1.00 61.50 83 TYR A C 1
ATOM 677 O O . TYR A 1 83 ? 22.718 -1.010 -9.533 1.00 61.50 83 TYR A O 1
ATOM 685 N N . VAL A 1 84 ? 20.649 -1.034 -10.398 1.00 61.28 84 VAL A N 1
ATOM 686 C CA . VAL A 1 84 ? 20.778 0.244 -11.123 1.00 61.28 84 VAL A CA 1
ATOM 687 C C . VAL A 1 84 ? 20.928 1.441 -10.185 1.00 61.28 84 VAL A C 1
ATOM 689 O O . VAL A 1 84 ? 21.618 2.387 -10.536 1.00 61.28 84 VAL A O 1
ATOM 692 N N . LEU A 1 85 ? 20.308 1.420 -9.003 1.00 56.66 85 LEU A N 1
ATOM 693 C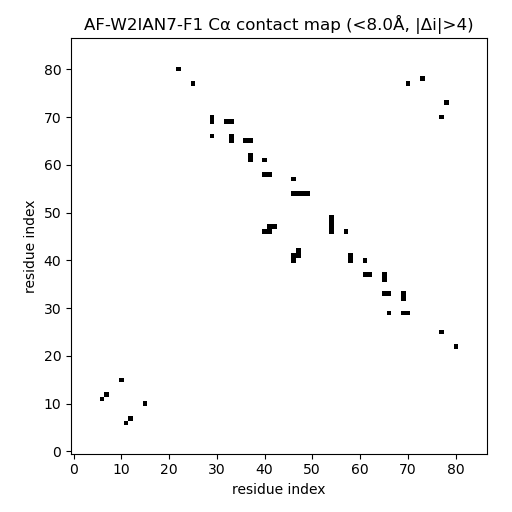 CA . LEU A 1 85 ? 20.465 2.488 -8.009 1.00 56.66 85 LEU A CA 1
ATOM 694 C C . LEU A 1 85 ? 21.775 2.400 -7.212 1.00 56.66 85 LEU A C 1
ATOM 696 O O . LEU A 1 85 ? 22.186 3.398 -6.626 1.00 56.66 85 LEU A O 1
ATOM 700 N N . SER A 1 86 ? 22.398 1.219 -7.144 1.00 53.59 86 SER A N 1
ATOM 701 C CA . SER A 1 86 ? 23.681 1.006 -6.461 1.00 53.59 86 SER A CA 1
ATOM 702 C C . SER A 1 86 ? 24.914 1.165 -7.359 1.00 53.59 86 SER A C 1
ATOM 704 O O . SER A 1 86 ? 26.028 1.099 -6.843 1.00 53.59 86 SER A O 1
ATOM 706 N N . SER A 1 87 ? 24.716 1.294 -8.675 1.00 44.75 87 SER A N 1
ATOM 707 C CA . SER A 1 87 ? 25.770 1.458 -9.690 1.00 44.75 87 SER A CA 1
ATOM 708 C C . SER A 1 87 ? 26.005 2.932 -9.991 1.00 44.75 87 SER A C 1
ATOM 710 O O . SER A 1 87 ? 27.185 3.312 -10.136 1.00 44.75 87 SER A O 1
#

Foldseek 3Di:
DDPVVVCCVPANVNNVVVVVVLLVVVVVVLVVQLVVQLVCLVPDVVLVPDDDCSNVVVSVVSNVVSSVVVCVVVVVPCVVVVVVVVD

pLDDT: mean 75.08, std 13.34, range [44.75, 91.12]

Secondary structure (DSSP, 8-state):
--HHHHHHHHTHHHHHHHHHHHHHHHHHHHHHHHHHHHHHHHH-HHHHT--TTHHHHHHHHHHHHHHHHHHHHTHHHHHHHHHHHH-